Protein AF-A0A9D8HSB7-F1 (afdb_monomer_lite)

Sequence (82 aa):
MSRLPGTATFQEAAMDPDISNGQRKFFTDLDFAGLSDVGWQVTAVPEPAETTFAVGILVGMAYGAWRWRGRPGMHSQSRGRS

pLDDT: mean 86.23, std 11.93, range [57.22, 96.94]

Radius of gyration: 30.02 Å; chains: 1; bounding box: 74×27×77 Å

Secondary structure (DSSP, 8-state):
-EEPTTSS-EE--TTSS---TT--PPPPHHHHHHHHHTT---PPPPPHHHHHHHHHHHHHHHHHHHHHHT------------

Foldseek 3Di:
DAAAPPDPDDDPAPPPPDDDPPDDDDHGPVNVVVCVVVPHDDDDDDDPVVVCVVVVVVVVVVVVVVVVVPDDDDPPPPDDDD

Structure (mmCIF, N/CA/C/O backbone):
data_AF-A0A9D8HSB7-F1
#
_entry.id   AF-A0A9D8HSB7-F1
#
loop_
_atom_site.group_PDB
_atom_site.id
_atom_site.type_symbol
_atom_site.label_atom_id
_atom_site.label_alt_id
_atom_site.label_comp_id
_atom_site.label_asym_id
_atom_site.label_entity_id
_atom_site.label_seq_id
_atom_site.pdbx_PDB_ins_code
_atom_site.Cartn_x
_atom_site.Cartn_y
_atom_site.Cartn_z
_atom_site.occupancy
_atom_site.B_iso_or_equiv
_atom_site.auth_seq_id
_atom_site.auth_comp_id
_atom_site.auth_asym_id
_atom_site.auth_atom_id
_atom_site.pdbx_PDB_model_num
ATOM 1 N N . MET A 1 1 ? -1.905 -2.788 18.349 1.00 86.94 1 MET A N 1
ATOM 2 C CA . MET A 1 1 ? -1.331 -1.678 17.550 1.00 86.94 1 MET A CA 1
ATOM 3 C C . MET A 1 1 ? -0.172 -2.199 16.713 1.00 86.94 1 MET A C 1
ATOM 5 O O . MET A 1 1 ? 0.569 -3.045 17.197 1.00 86.94 1 MET A O 1
ATOM 9 N N . SER A 1 2 ? -0.040 -1.707 15.481 1.00 95.56 2 SER A N 1
ATOM 10 C CA . SER A 1 2 ? 0.998 -2.039 14.492 1.00 95.56 2 SER A CA 1
ATOM 11 C C . SER A 1 2 ? 1.589 -0.745 13.89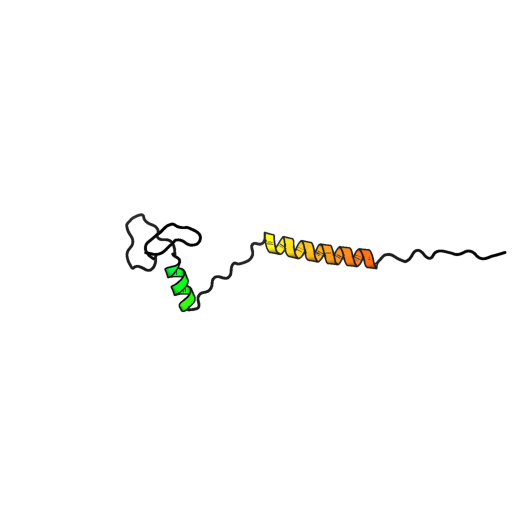6 1.00 95.56 2 SER A C 1
ATOM 13 O O . SER A 1 2 ? 1.251 0.344 14.364 1.00 95.56 2 SER A O 1
ATOM 15 N N . ARG A 1 3 ? 2.502 -0.825 12.919 1.00 96.88 3 ARG A N 1
ATOM 16 C CA . ARG A 1 3 ? 3.148 0.342 12.287 1.00 96.88 3 ARG A CA 1
ATOM 17 C C . ARG A 1 3 ? 2.572 0.657 10.911 1.00 96.88 3 ARG A C 1
ATOM 19 O O . ARG A 1 3 ? 2.097 -0.233 10.210 1.00 96.88 3 ARG A O 1
ATOM 26 N N . LEU A 1 4 ? 2.640 1.932 10.528 1.00 95.81 4 LEU A N 1
ATOM 27 C CA . LEU A 1 4 ? 2.422 2.342 9.142 1.00 95.81 4 LEU A CA 1
ATOM 28 C C . LEU A 1 4 ? 3.640 1.950 8.284 1.00 95.81 4 LEU A C 1
ATOM 30 O O . LEU A 1 4 ? 4.769 2.259 8.695 1.00 95.81 4 LEU A O 1
ATOM 34 N N . PRO A 1 5 ? 3.433 1.362 7.090 1.00 93.50 5 PRO A N 1
ATOM 35 C CA . PRO A 1 5 ? 4.524 0.886 6.247 1.00 93.50 5 PRO A CA 1
ATOM 36 C C . PRO A 1 5 ? 5.564 1.965 5.952 1.00 93.50 5 PRO A C 1
ATOM 38 O O . PRO A 1 5 ? 5.232 3.097 5.600 1.00 93.50 5 PRO A O 1
ATOM 41 N N . GLY A 1 6 ? 6.841 1.607 6.089 1.00 92.75 6 GLY A N 1
ATOM 42 C CA . GLY A 1 6 ? 7.962 2.508 5.800 1.00 92.75 6 GLY A CA 1
ATOM 43 C C . GLY A 1 6 ? 8.186 3.617 6.836 1.00 92.75 6 GLY A C 1
ATOM 44 O O . GLY A 1 6 ? 9.004 4.504 6.604 1.00 92.75 6 GLY A O 1
ATOM 45 N N . THR A 1 7 ? 7.497 3.583 7.981 1.00 95.75 7 THR A N 1
ATOM 46 C CA . THR A 1 7 ? 7.639 4.591 9.044 1.00 95.75 7 THR A CA 1
ATOM 47 C C . THR A 1 7 ? 7.775 3.955 10.432 1.00 95.75 7 THR A C 1
ATOM 49 O O . THR A 1 7 ? 7.594 2.753 10.613 1.00 95.75 7 THR A O 1
ATOM 52 N N . ALA A 1 8 ? 8.079 4.773 11.445 1.00 95.94 8 ALA A N 1
ATOM 53 C CA . ALA A 1 8 ? 8.070 4.356 12.851 1.00 95.94 8 ALA A CA 1
ATOM 54 C C . ALA A 1 8 ? 6.747 4.673 13.581 1.00 95.94 8 ALA A C 1
ATOM 56 O O . ALA A 1 8 ? 6.643 4.448 14.787 1.00 95.94 8 ALA A O 1
ATOM 57 N N . THR A 1 9 ? 5.748 5.214 12.878 1.00 96.94 9 THR A N 1
ATOM 58 C CA . THR A 1 9 ? 4.473 5.638 13.467 1.00 96.94 9 THR A CA 1
ATOM 59 C C . THR A 1 9 ? 3.592 4.432 13.779 1.00 96.94 9 THR A C 1
ATOM 61 O O . THR A 1 9 ? 3.345 3.602 12.904 1.00 96.94 9 THR A O 1
ATOM 64 N N . PHE A 1 10 ? 3.082 4.357 15.011 1.00 96.81 10 PHE A N 1
ATOM 65 C CA . PHE A 1 10 ? 2.135 3.325 15.435 1.00 96.81 10 PHE A CA 1
ATOM 66 C C . PHE A 1 10 ? 0.678 3.759 15.214 1.00 96.81 10 PHE A C 1
ATOM 68 O O . PHE A 1 10 ? 0.318 4.906 15.474 1.00 96.81 10 PHE A O 1
ATOM 75 N N . GLN A 1 11 ? -0.161 2.821 14.775 1.00 94.75 11 GLN A N 1
ATOM 76 C CA . GLN A 1 11 ? -1.615 2.951 14.637 1.00 94.75 11 GLN A CA 1
ATOM 77 C C . GLN A 1 11 ? -2.280 1.615 15.030 1.00 94.75 11 GLN A C 1
ATOM 79 O O . GLN A 1 11 ? -1.647 0.557 15.040 1.00 94.75 11 GLN A O 1
ATOM 84 N N . GLU A 1 12 ? -3.554 1.632 15.410 1.00 95.06 12 GLU A N 1
ATOM 85 C CA . GLU A 1 12 ? -4.369 0.411 15.444 1.00 95.06 12 GLU A CA 1
ATOM 86 C C . GLU A 1 12 ? -4.540 -0.162 14.028 1.00 95.06 12 GLU A C 1
ATOM 88 O O . GLU A 1 12 ? -4.491 0.587 13.054 1.00 95.06 12 GLU A O 1
ATOM 93 N N . ALA A 1 13 ? -4.706 -1.479 13.903 1.00 95.25 13 ALA A N 1
ATOM 94 C CA . ALA A 1 13 ? -4.918 -2.094 12.596 1.00 95.25 13 ALA A CA 1
ATOM 95 C C . ALA A 1 13 ? -6.210 -1.559 11.957 1.00 95.25 13 ALA A C 1
ATOM 97 O O . ALA A 1 13 ? -7.192 -1.276 12.649 1.00 95.25 13 ALA A O 1
ATOM 98 N N . ALA A 1 14 ? -6.216 -1.411 10.634 1.00 95.44 14 ALA A N 1
ATOM 99 C CA . ALA A 1 14 ? -7.396 -0.921 9.928 1.00 95.44 14 ALA A CA 1
ATOM 100 C C . ALA A 1 14 ? -8.534 -1.951 9.916 1.00 95.44 14 ALA A C 1
ATOM 102 O O . ALA A 1 14 ? -9.691 -1.564 9.779 1.00 95.44 14 ALA A O 1
ATOM 103 N N . MET A 1 15 ? -8.211 -3.241 10.062 1.00 93.50 15 MET A N 1
ATOM 104 C CA . MET A 1 15 ? -9.199 -4.319 10.141 1.00 93.50 15 MET A CA 1
ATOM 105 C C . MET A 1 15 ? -9.851 -4.487 11.525 1.00 93.50 15 MET A C 1
ATOM 107 O O . MET A 1 15 ? -10.748 -5.320 11.654 1.00 93.50 15 MET A O 1
ATOM 111 N N . ASP A 1 16 ? -9.455 -3.713 12.545 1.00 92.94 16 ASP A N 1
ATOM 112 C CA . ASP A 1 16 ? -10.229 -3.662 13.793 1.00 92.94 16 ASP A CA 1
ATOM 113 C C . ASP A 1 16 ? -11.599 -3.011 13.517 1.00 92.94 16 ASP A C 1
ATOM 115 O O . ASP A 1 16 ? -11.644 -1.954 12.877 1.00 92.94 16 ASP A O 1
ATOM 119 N N . PRO A 1 17 ? -12.724 -3.597 13.977 1.00 92.19 17 PRO A N 1
ATOM 120 C CA . PRO A 1 17 ? -14.078 -3.201 13.581 1.00 92.19 17 PRO A CA 1
ATOM 121 C C . PRO A 1 17 ? -14.576 -1.939 14.308 1.00 92.19 17 PRO A C 1
ATOM 123 O O . PRO A 1 17 ? -15.742 -1.849 14.690 1.00 92.19 17 PRO A O 1
ATOM 126 N N . ASP A 1 18 ? -13.700 -0.958 14.497 1.00 92.44 18 ASP A N 1
ATOM 127 C CA . ASP A 1 18 ? -14.013 0.344 15.074 1.00 92.44 18 ASP A CA 1
ATOM 128 C C . ASP A 1 18 ? -13.365 1.469 14.263 1.00 92.44 18 ASP A C 1
ATOM 130 O O . ASP A 1 18 ? -12.229 1.364 13.784 1.00 92.44 18 ASP A O 1
ATOM 134 N N . ILE A 1 19 ? -14.085 2.582 14.128 1.00 93.25 19 ILE A N 1
ATOM 135 C CA . ILE A 1 19 ? -13.552 3.809 13.550 1.00 93.25 19 ILE A CA 1
ATOM 136 C C . ILE A 1 19 ? -14.159 5.025 14.244 1.00 93.25 19 ILE A C 1
ATOM 138 O O . ILE A 1 19 ? -15.374 5.195 14.329 1.00 93.25 19 ILE A O 1
ATOM 142 N N . SER A 1 20 ? -13.289 5.913 14.716 1.00 92.12 20 SER A N 1
ATOM 143 C CA . SER A 1 20 ? -13.708 7.186 15.294 1.00 92.12 20 SER A CA 1
ATOM 144 C C . SER A 1 20 ? -14.159 8.167 14.207 1.00 92.12 20 SER A C 1
ATOM 146 O O . SER A 1 20 ? -13.569 8.243 13.126 1.00 92.12 20 SER A O 1
ATOM 148 N N . ASN A 1 21 ? -15.188 8.963 14.508 1.00 94.88 21 ASN A N 1
ATOM 149 C CA . ASN A 1 21 ? -15.727 9.957 13.578 1.00 94.88 21 ASN A CA 1
ATOM 150 C C . ASN A 1 21 ? -14.645 10.922 13.072 1.00 94.88 21 ASN A C 1
ATOM 152 O O . ASN A 1 21 ? -13.875 11.486 13.848 1.00 94.88 21 ASN A O 1
ATOM 156 N N . GLY A 1 22 ? -14.619 11.130 11.754 1.00 93.25 22 GLY A N 1
ATOM 157 C CA . GLY A 1 22 ? -13.662 12.022 11.096 1.00 93.25 22 GLY A CA 1
ATOM 158 C C . GLY A 1 22 ? -12.242 11.464 10.965 1.00 93.25 22 GLY A C 1
ATOM 159 O O . GLY A 1 22 ? -11.374 12.175 10.463 1.00 93.25 22 GLY A O 1
ATOM 160 N N . GLN A 1 23 ? -11.983 10.217 11.371 1.00 92.38 23 GLN A N 1
ATOM 161 C CA . GLN A 1 23 ? -10.678 9.584 11.185 1.00 92.38 23 GLN A CA 1
ATOM 162 C C . GLN A 1 23 ? -10.640 8.683 9.950 1.00 92.38 23 GLN A C 1
ATOM 164 O O . GLN A 1 23 ? -11.623 8.048 9.579 1.00 92.38 23 GLN A O 1
ATOM 169 N N . ARG A 1 24 ? -9.464 8.613 9.322 1.00 92.81 24 ARG A N 1
ATOM 170 C CA . ARG A 1 24 ? -9.104 7.566 8.362 1.00 92.81 24 ARG A CA 1
ATOM 171 C C . ARG A 1 24 ? -8.000 6.714 8.976 1.00 92.81 24 ARG A C 1
ATOM 173 O O . ARG A 1 24 ? -6.958 7.250 9.349 1.00 92.81 24 ARG A O 1
ATOM 180 N N . LYS A 1 25 ? -8.225 5.403 9.045 1.00 94.19 25 LYS A N 1
ATOM 181 C CA . LYS A 1 25 ? -7.177 4.415 9.321 1.00 94.19 25 LYS A CA 1
ATOM 182 C C . LYS A 1 25 ? -6.524 4.008 8.000 1.00 94.19 25 LYS A C 1
ATOM 184 O O . LYS A 1 25 ? -7.204 3.906 6.978 1.00 94.19 25 LYS A O 1
ATOM 189 N N . PHE A 1 26 ? -5.210 3.831 8.014 1.00 94.88 26 PHE A N 1
ATOM 190 C CA . PHE A 1 26 ? -4.448 3.325 6.876 1.00 94.88 26 PHE A CA 1
ATOM 191 C C . PHE A 1 26 ? -4.088 1.869 7.144 1.00 94.88 26 PHE A C 1
ATOM 193 O O . PHE A 1 26 ? -3.990 1.462 8.299 1.00 94.88 26 PHE A O 1
ATOM 200 N N . PHE A 1 27 ? -3.863 1.089 6.088 1.00 95.25 27 PHE A N 1
ATOM 201 C CA . PHE A 1 27 ? -3.353 -0.261 6.273 1.00 95.25 27 PHE A CA 1
ATOM 202 C C . PHE A 1 27 ? -1.984 -0.224 6.954 1.00 95.25 27 PHE A C 1
ATOM 204 O O . PHE A 1 27 ? -1.062 0.467 6.513 1.00 95.25 27 PHE A O 1
ATOM 211 N N . THR A 1 28 ? -1.892 -0.963 8.049 1.00 95.94 28 THR A N 1
ATOM 212 C CA . THR A 1 28 ? -0.674 -1.175 8.823 1.00 95.94 28 THR A CA 1
ATOM 213 C C . THR A 1 28 ? 0.049 -2.428 8.340 1.00 95.94 28 THR A C 1
ATOM 215 O O . THR A 1 28 ? -0.513 -3.236 7.598 1.00 95.94 28 THR A O 1
ATOM 218 N N . ASP A 1 29 ? 1.274 -2.651 8.815 1.00 94.88 29 ASP A N 1
ATOM 219 C CA . ASP A 1 29 ? 2.045 -3.861 8.500 1.00 94.88 29 ASP A CA 1
ATOM 220 C C . ASP A 1 29 ? 1.281 -5.161 8.834 1.00 94.88 29 ASP A C 1
ATOM 222 O O . ASP A 1 29 ? 1.437 -6.166 8.143 1.00 94.88 29 ASP A O 1
ATOM 226 N N . LEU A 1 30 ? 0.417 -5.145 9.862 1.00 95.38 30 LEU A N 1
ATOM 227 C CA . LEU A 1 30 ? -0.381 -6.319 10.243 1.00 95.38 30 LEU A CA 1
ATOM 228 C C . LEU A 1 30 ? -1.487 -6.604 9.222 1.00 95.38 30 LEU A C 1
ATOM 230 O O . LEU A 1 30 ? -1.753 -7.759 8.898 1.00 95.38 30 LEU A O 1
ATOM 234 N N . ASP A 1 31 ? -2.112 -5.555 8.697 1.00 95.50 31 ASP A N 1
ATOM 235 C CA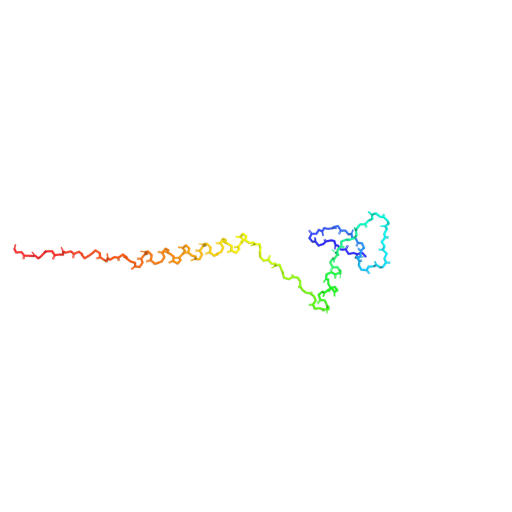 . ASP A 1 31 ? -3.163 -5.707 7.703 1.00 95.50 31 ASP A CA 1
ATOM 236 C C . ASP A 1 31 ? -2.599 -6.257 6.381 1.00 95.50 31 ASP A C 1
ATOM 238 O O . ASP A 1 31 ? -3.185 -7.150 5.770 1.00 95.50 31 ASP A O 1
ATOM 242 N N . PHE A 1 32 ? -1.422 -5.771 5.965 1.00 93.69 32 PHE A N 1
ATOM 243 C CA . PHE A 1 32 ? -0.715 -6.298 4.794 1.00 93.69 32 PHE A CA 1
ATOM 244 C C . PHE A 1 32 ? -0.271 -7.749 4.981 1.00 93.69 32 PHE A C 1
ATOM 246 O O . PHE A 1 32 ? -0.359 -8.526 4.031 1.00 93.69 32 PHE A O 1
ATOM 253 N N . ALA A 1 33 ? 0.156 -8.132 6.189 1.00 93.69 33 ALA A N 1
ATOM 254 C CA . ALA A 1 33 ? 0.457 -9.527 6.500 1.00 93.69 33 ALA A CA 1
ATOM 255 C C . ALA A 1 33 ? -0.785 -10.417 6.316 1.00 93.69 33 ALA A C 1
ATOM 257 O O . ALA A 1 33 ? -0.713 -11.413 5.603 1.00 93.69 33 ALA A O 1
ATOM 258 N N . GLY A 1 34 ? -1.945 -10.003 6.840 1.00 94.00 34 GLY A N 1
ATOM 259 C CA . GLY A 1 34 ? -3.195 -10.750 6.670 1.00 94.00 34 GLY A CA 1
ATOM 260 C C . GLY A 1 34 ? -3.642 -10.874 5.208 1.00 94.00 34 GLY A C 1
ATOM 261 O O . GLY A 1 34 ? -4.094 -11.937 4.787 1.00 94.00 34 GLY A O 1
ATOM 262 N N . LEU A 1 35 ? -3.470 -9.818 4.404 1.00 93.75 35 LEU A N 1
ATOM 263 C CA . LEU A 1 35 ? -3.710 -9.882 2.958 1.00 93.75 35 LEU A CA 1
ATOM 264 C C . LEU A 1 35 ? -2.758 -10.879 2.275 1.00 93.75 35 LEU A C 1
ATOM 266 O O . LEU A 1 35 ? -3.201 -11.710 1.482 1.00 93.75 35 LEU A O 1
ATOM 270 N N . SER A 1 36 ? -1.470 -10.854 2.621 1.00 93.44 36 SER A N 1
ATOM 271 C CA . SER A 1 36 ? -0.493 -11.815 2.099 1.00 93.44 36 SER A CA 1
ATOM 272 C C . SER A 1 36 ? -0.859 -13.262 2.441 1.00 93.44 36 SER A C 1
ATOM 274 O O . SER A 1 36 ? -0.738 -14.136 1.582 1.00 93.44 36 SER A O 1
ATOM 276 N N . ASP A 1 37 ? -1.344 -13.521 3.657 1.00 94.44 37 ASP A N 1
ATOM 277 C CA . ASP A 1 37 ? -1.708 -14.867 4.120 1.00 94.44 37 ASP A CA 1
ATOM 278 C C . ASP A 1 37 ? -2.872 -15.476 3.324 1.00 94.44 37 ASP A C 1
ATOM 280 O O . ASP A 1 37 ? -2.917 -16.688 3.107 1.00 94.44 37 ASP A O 1
ATOM 284 N N . VAL A 1 38 ? -3.793 -14.643 2.829 1.00 94.69 38 VAL A N 1
ATOM 285 C CA . VAL A 1 38 ? -4.900 -15.077 1.956 1.00 94.69 38 VAL A CA 1
ATOM 286 C C . VAL A 1 38 ? -4.544 -15.047 0.464 1.00 94.69 38 VAL A C 1
ATOM 288 O O . VAL A 1 38 ? -5.415 -15.209 -0.390 1.00 94.69 38 VAL A O 1
ATOM 291 N N . GLY A 1 39 ? -3.264 -14.850 0.136 1.00 92.25 39 GLY A N 1
ATOM 292 C CA . GLY A 1 39 ? -2.748 -14.872 -1.232 1.00 92.25 39 GLY A CA 1
ATOM 293 C C . GLY A 1 39 ? -2.880 -13.552 -1.994 1.00 92.25 39 GLY A C 1
ATOM 294 O O . GLY A 1 39 ? -2.635 -13.525 -3.200 1.00 92.25 39 GLY A O 1
ATOM 295 N N . TRP A 1 40 ? -3.242 -12.451 -1.329 1.00 92.12 40 TRP A N 1
ATOM 296 C CA . TRP A 1 40 ? -3.191 -11.123 -1.938 1.00 92.12 40 TRP A CA 1
ATOM 297 C C . TRP A 1 40 ? -1.746 -10.623 -1.994 1.00 92.12 40 TRP A C 1
ATOM 299 O O . TRP A 1 40 ? -1.071 -10.501 -0.978 1.00 92.12 40 TRP A O 1
ATOM 309 N N . GLN A 1 41 ? -1.275 -10.281 -3.191 1.00 80.69 41 GLN A N 1
ATOM 310 C CA . GLN A 1 41 ? 0.046 -9.695 -3.408 1.00 80.69 41 GLN A CA 1
ATOM 311 C C . GLN A 1 41 ? -0.094 -8.476 -4.318 1.00 80.69 41 GLN A C 1
ATOM 313 O O . GLN A 1 41 ? -0.631 -8.580 -5.420 1.00 80.69 41 GLN A O 1
ATOM 318 N N . VAL A 1 42 ? 0.395 -7.317 -3.873 1.00 69.44 42 VAL A N 1
ATOM 319 C CA . VAL A 1 42 ? 0.511 -6.134 -4.735 1.00 69.44 42 VAL A CA 1
ATOM 320 C C . VAL A 1 42 ? 1.918 -6.127 -5.314 1.00 69.44 42 VAL A C 1
ATOM 322 O O . VAL A 1 42 ? 2.874 -5.732 -4.651 1.00 69.44 42 VAL A O 1
ATOM 325 N N . THR A 1 43 ? 2.068 -6.581 -6.554 1.00 74.06 43 THR A N 1
ATOM 326 C CA . THR A 1 43 ? 3.287 -6.306 -7.318 1.00 74.06 43 THR A CA 1
ATOM 327 C C . THR A 1 43 ? 3.258 -4.845 -7.743 1.00 74.06 43 THR A C 1
ATOM 329 O O . THR A 1 43 ? 2.285 -4.417 -8.367 1.00 74.06 43 THR A O 1
ATOM 332 N N . ALA A 1 44 ? 4.305 -4.081 -7.424 1.00 67.00 44 ALA A N 1
ATOM 333 C CA . ALA A 1 44 ? 4.441 -2.726 -7.943 1.00 67.00 44 ALA A CA 1
ATOM 334 C C . ALA A 1 44 ? 4.400 -2.775 -9.478 1.00 67.00 44 ALA A C 1
ATOM 336 O O . ALA A 1 44 ? 5.183 -3.497 -10.100 1.00 67.00 44 ALA A O 1
ATOM 337 N N . VAL A 1 45 ? 3.463 -2.043 -10.084 1.00 74.62 45 VAL A N 1
ATOM 338 C CA . VAL A 1 45 ? 3.463 -1.832 -11.533 1.00 74.62 45 VAL A CA 1
ATOM 339 C C . VAL A 1 45 ? 4.584 -0.835 -11.817 1.00 74.62 45 VAL A C 1
ATOM 341 O O . VAL A 1 45 ? 4.547 0.254 -11.244 1.00 74.62 45 VAL A O 1
ATOM 344 N N . PRO A 1 46 ? 5.585 -1.178 -12.647 1.00 69.44 46 PRO A N 1
ATOM 345 C CA . PRO A 1 46 ? 6.645 -0.242 -12.982 1.00 69.44 46 PRO A CA 1
ATOM 346 C C . PRO A 1 46 ? 6.054 1.027 -13.590 1.00 69.44 46 PRO A C 1
ATOM 348 O O . PRO A 1 46 ? 5.224 0.958 -14.502 1.00 69.44 46 PRO A O 1
ATOM 351 N N . GLU A 1 47 ? 6.497 2.181 -13.103 1.00 77.31 47 GLU A N 1
ATOM 352 C CA . GLU A 1 47 ? 6.060 3.465 -13.638 1.00 77.31 47 GLU A CA 1
ATOM 353 C C . GLU A 1 47 ? 6.462 3.581 -15.126 1.00 77.31 47 GLU A C 1
ATOM 355 O O . GLU A 1 47 ? 7.528 3.088 -15.529 1.00 77.31 47 GLU A O 1
ATOM 360 N N . PRO A 1 48 ? 5.668 4.263 -15.978 1.00 77.25 48 PRO A N 1
ATOM 361 C CA . PRO A 1 48 ? 5.958 4.378 -17.412 1.00 77.25 48 PRO A CA 1
ATOM 362 C C . PRO A 1 48 ? 7.352 4.942 -17.726 1.00 77.25 48 PRO A C 1
ATOM 364 O O . PRO A 1 48 ? 7.939 4.624 -18.760 1.00 77.25 48 PRO A O 1
ATOM 367 N N . ALA A 1 49 ? 7.904 5.770 -16.837 1.00 79.88 49 ALA A N 1
ATOM 368 C CA . ALA A 1 49 ? 9.231 6.346 -17.008 1.00 79.88 49 ALA A CA 1
ATOM 369 C C . ALA A 1 49 ? 10.333 5.275 -16.970 1.00 79.88 49 ALA A C 1
ATOM 371 O O . ALA A 1 49 ? 11.189 5.257 -17.853 1.00 79.88 49 ALA A O 1
ATOM 372 N N . GLU A 1 50 ? 10.297 4.353 -16.006 1.00 79.94 50 GLU A N 1
ATOM 373 C CA . GLU A 1 50 ? 11.335 3.327 -15.836 1.00 79.94 50 GLU A CA 1
ATOM 374 C C . GLU A 1 50 ? 11.396 2.386 -17.041 1.00 79.94 50 GLU A C 1
ATOM 376 O O . GLU A 1 50 ? 12.471 2.104 -17.578 1.00 79.94 50 GLU A O 1
ATOM 381 N N . THR A 1 51 ? 10.227 1.968 -17.528 1.00 83.06 51 THR A N 1
ATOM 382 C CA . THR A 1 51 ? 10.113 1.122 -18.722 1.00 83.06 51 THR A CA 1
ATOM 383 C C . THR A 1 51 ? 10.563 1.858 -19.981 1.00 83.06 51 THR A C 1
ATOM 385 O O . THR A 1 51 ? 11.319 1.299 -20.776 1.00 83.06 51 THR A O 1
ATOM 388 N N . THR A 1 52 ? 10.186 3.129 -20.142 1.00 87.50 52 THR A N 1
ATOM 389 C CA . THR A 1 52 ? 10.612 3.954 -21.283 1.00 87.50 52 THR A CA 1
ATOM 390 C C . THR A 1 52 ? 12.128 4.145 -21.306 1.00 87.50 52 THR A C 1
ATOM 392 O O . THR A 1 52 ? 12.741 3.991 -22.363 1.00 87.50 52 THR A O 1
ATOM 395 N N . PHE A 1 53 ? 12.76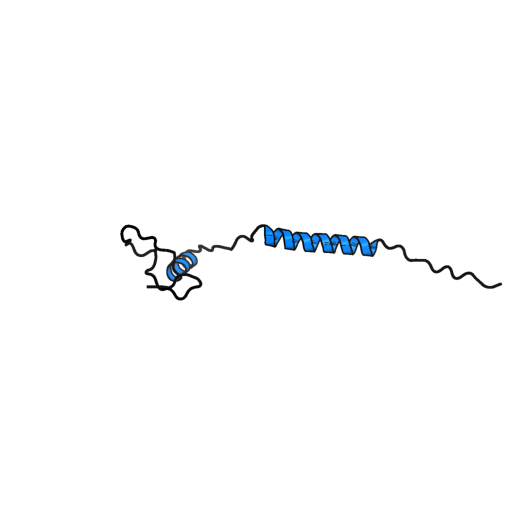0 4.427 -20.161 1.00 88.31 53 PHE A N 1
ATOM 396 C CA . PHE A 1 53 ? 14.219 4.545 -20.075 1.00 88.31 53 PHE A CA 1
ATOM 397 C C . PHE A 1 53 ? 14.916 3.222 -20.390 1.00 88.31 53 PHE A C 1
ATOM 399 O O . PHE A 1 53 ? 15.848 3.203 -21.197 1.00 88.31 53 PHE A O 1
ATOM 406 N N . ALA A 1 54 ? 14.450 2.113 -19.810 1.00 88.81 54 ALA A N 1
ATOM 407 C CA . ALA A 1 54 ? 15.018 0.793 -20.062 1.00 88.81 54 ALA A CA 1
ATOM 408 C C . ALA A 1 54 ? 14.929 0.413 -21.549 1.00 88.81 54 ALA A C 1
ATOM 410 O O . ALA A 1 54 ? 15.927 0.019 -22.156 1.00 88.81 54 ALA A O 1
ATOM 411 N N . VAL A 1 55 ? 13.761 0.604 -22.169 1.00 92.75 55 VAL A N 1
ATOM 412 C CA . VAL A 1 55 ? 13.563 0.357 -23.604 1.00 92.75 55 VAL A CA 1
ATOM 413 C C . VAL A 1 55 ? 14.410 1.311 -24.448 1.00 92.75 55 VAL A C 1
ATOM 415 O O . VAL A 1 55 ? 15.050 0.873 -25.401 1.00 92.75 55 VAL A O 1
ATOM 418 N N . GLY A 1 56 ? 14.482 2.594 -24.085 1.00 94.38 56 GLY A N 1
ATOM 419 C CA . GLY A 1 56 ? 15.301 3.589 -24.777 1.00 94.38 56 GLY A CA 1
ATOM 420 C C . GLY A 1 56 ? 16.788 3.224 -24.802 1.00 94.38 56 GLY A C 1
ATOM 421 O O . GLY A 1 56 ? 17.427 3.319 -25.851 1.00 94.38 56 GLY A O 1
ATOM 422 N N . ILE A 1 57 ? 17.328 2.732 -23.682 1.00 95.50 57 ILE A N 1
ATOM 423 C CA . ILE A 1 57 ? 18.709 2.235 -23.593 1.00 95.50 57 ILE A CA 1
ATOM 424 C C . ILE A 1 57 ? 18.908 1.031 -24.519 1.00 95.50 57 ILE A C 1
ATOM 426 O O . ILE A 1 57 ? 19.858 1.012 -25.303 1.00 95.50 57 ILE A O 1
ATOM 430 N N . LEU A 1 58 ? 18.003 0.049 -24.476 1.00 96.19 58 LEU A N 1
ATOM 431 C CA . LEU A 1 58 ? 18.097 -1.160 -25.300 1.00 96.19 58 LEU A CA 1
ATOM 432 C C . LEU A 1 58 ? 18.044 -0.843 -26.800 1.00 96.19 58 LEU A C 1
ATOM 434 O O . LEU A 1 58 ? 18.870 -1.340 -27.569 1.00 96.19 58 LEU A O 1
ATOM 438 N N . VAL A 1 59 ? 17.122 0.028 -27.216 1.00 96.44 59 VAL A N 1
ATOM 439 C CA . VAL A 1 59 ? 17.003 0.482 -28.609 1.00 96.44 59 VAL A CA 1
ATOM 440 C C . VAL A 1 59 ? 18.255 1.250 -29.039 1.00 96.44 59 VAL A C 1
ATOM 442 O O . VAL A 1 59 ? 18.796 0.990 -30.115 1.00 96.44 59 VAL A O 1
ATOM 445 N N . GLY A 1 60 ? 18.766 2.148 -28.191 1.00 95.31 60 GLY A N 1
ATOM 446 C CA . GLY A 1 60 ? 19.997 2.893 -28.457 1.00 95.31 60 GLY A CA 1
ATOM 447 C C . GLY A 1 60 ? 21.220 1.986 -28.624 1.00 95.31 60 GLY A C 1
ATOM 448 O O . GLY A 1 60 ? 22.005 2.173 -29.556 1.00 95.31 60 GLY A O 1
ATOM 449 N N . MET A 1 61 ? 21.361 0.962 -27.776 1.00 95.88 61 MET A N 1
ATOM 450 C CA . MET A 1 61 ? 22.437 -0.029 -27.878 1.00 95.88 61 MET A CA 1
ATOM 451 C C . MET A 1 61 ? 22.332 -0.866 -29.155 1.00 95.88 61 MET A C 1
ATOM 453 O O . MET A 1 61 ? 23.331 -1.037 -29.858 1.00 95.88 61 MET A O 1
ATOM 457 N N . ALA A 1 62 ? 21.132 -1.343 -29.493 1.00 93.94 62 ALA A N 1
ATOM 458 C CA . ALA A 1 62 ? 20.896 -2.095 -30.722 1.00 93.94 62 ALA A CA 1
ATOM 459 C C . ALA A 1 62 ? 21.245 -1.262 -31.968 1.00 93.94 62 ALA A C 1
ATOM 461 O O . ALA A 1 62 ? 21.945 -1.738 -32.867 1.00 93.94 62 ALA A O 1
ATOM 462 N N . TYR A 1 63 ? 20.836 0.009 -31.987 1.00 94.44 63 TYR A N 1
ATOM 463 C CA . TYR A 1 63 ? 21.170 0.942 -33.061 1.00 94.44 63 TYR A CA 1
ATOM 464 C C . TYR A 1 63 ? 22.679 1.219 -33.151 1.00 94.44 63 TYR A C 1
ATOM 466 O O . TYR A 1 63 ? 23.259 1.183 -34.240 1.00 94.44 63 TYR A O 1
ATOM 474 N N . GLY A 1 64 ? 23.345 1.440 -32.013 1.00 93.12 64 GLY A N 1
ATOM 475 C CA . GLY A 1 64 ? 24.795 1.635 -31.954 1.00 93.12 64 GLY A CA 1
ATOM 476 C C . GLY A 1 64 ? 25.576 0.433 -32.496 1.00 93.12 64 GLY A C 1
ATOM 477 O O . GLY A 1 64 ? 26.501 0.604 -33.295 1.00 93.1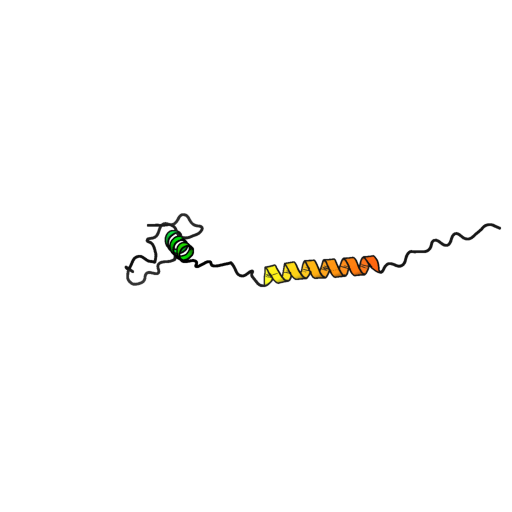2 64 GLY A O 1
ATOM 478 N N . ALA A 1 65 ? 25.162 -0.783 -32.129 1.00 90.12 65 ALA A N 1
ATOM 479 C CA . ALA A 1 65 ? 25.760 -2.027 -32.608 1.00 90.12 65 ALA A CA 1
ATOM 480 C C . ALA A 1 65 ? 25.557 -2.235 -34.119 1.00 90.12 65 ALA A C 1
ATOM 482 O O . ALA A 1 65 ? 26.494 -2.627 -34.821 1.00 90.12 65 ALA A O 1
ATOM 483 N N . TRP A 1 66 ? 24.362 -1.929 -34.637 1.00 89.75 66 TRP A N 1
ATOM 484 C CA . TRP A 1 66 ? 24.078 -1.960 -36.074 1.00 89.75 66 TRP A CA 1
ATOM 485 C C . TRP A 1 66 ? 24.979 -0.984 -36.844 1.00 89.75 66 TRP A C 1
ATOM 487 O O . TRP A 1 66 ? 25.618 -1.367 -37.827 1.00 89.75 66 TRP A O 1
ATOM 497 N N . ARG A 1 67 ? 25.132 0.247 -36.337 1.00 89.62 67 ARG A N 1
ATOM 498 C CA . ARG A 1 67 ? 25.996 1.272 -36.941 1.00 89.62 67 ARG A CA 1
ATOM 499 C C . ARG A 1 67 ? 27.475 0.875 -36.954 1.00 89.62 67 ARG A C 1
ATOM 501 O O . ARG A 1 67 ? 28.169 1.160 -37.927 1.00 89.62 67 ARG A O 1
ATOM 508 N N . TRP A 1 68 ? 27.975 0.235 -35.897 1.00 79.69 68 TRP A N 1
ATOM 509 C CA . TRP A 1 68 ? 29.367 -0.234 -35.841 1.00 79.69 68 TRP A CA 1
ATOM 510 C C . TRP A 1 68 ? 29.649 -1.367 -36.831 1.00 79.69 68 TRP A C 1
ATOM 512 O O . TRP A 1 68 ? 30.724 -1.402 -37.427 1.00 79.69 68 TRP A O 1
ATOM 522 N N . ARG A 1 69 ? 28.677 -2.260 -37.049 1.00 78.62 69 ARG A N 1
ATOM 523 C CA . ARG A 1 69 ? 28.818 -3.415 -37.948 1.00 78.62 69 ARG A CA 1
ATOM 524 C C . ARG A 1 69 ? 28.841 -3.033 -39.434 1.00 78.62 69 ARG A C 1
ATOM 526 O O . ARG A 1 69 ? 29.378 -3.782 -40.239 1.00 78.62 69 ARG A O 1
ATOM 533 N N . GLY A 1 70 ? 28.297 -1.873 -39.796 1.00 74.00 70 GLY A N 1
ATOM 534 C CA . GLY A 1 70 ? 28.237 -1.389 -41.177 1.00 74.00 70 GLY A CA 1
ATOM 535 C C . GLY A 1 70 ? 29.484 -0.660 -41.690 1.00 74.00 70 GLY A C 1
ATOM 536 O O . GLY A 1 70 ? 29.413 -0.099 -42.776 1.00 74.00 70 GLY A O 1
ATOM 537 N N . ARG A 1 71 ? 30.600 -0.604 -40.945 1.00 70.06 71 ARG A N 1
ATOM 538 C CA . ARG A 1 71 ? 31.835 0.071 -41.394 1.00 70.06 71 ARG A CA 1
ATOM 539 C C . ARG A 1 71 ? 32.605 -0.813 -42.390 1.00 70.06 71 ARG A C 1
ATOM 541 O O . ARG A 1 71 ? 33.212 -1.790 -41.953 1.00 70.06 71 ARG A O 1
ATOM 548 N N . PRO A 1 72 ? 32.632 -0.494 -43.700 1.00 64.56 72 PRO A N 1
ATOM 549 C CA . PRO A 1 72 ? 33.408 -1.256 -44.671 1.00 64.56 72 PRO A CA 1
ATOM 550 C C . PRO A 1 72 ? 34.895 -1.020 -44.401 1.00 64.56 72 PRO A C 1
ATOM 552 O O . PRO A 1 72 ? 35.329 0.126 -44.262 1.00 64.56 72 PRO A O 1
ATOM 555 N N . GLY A 1 73 ? 35.665 -2.103 -44.290 1.00 68.44 73 GLY A N 1
ATOM 556 C CA . GLY A 1 73 ? 37.102 -2.050 -44.041 1.00 68.44 73 GLY A CA 1
ATOM 557 C C . GLY A 1 73 ? 37.811 -1.179 -45.075 1.00 68.44 73 GLY A C 1
ATOM 558 O O . GLY A 1 73 ? 37.657 -1.370 -46.281 1.00 68.44 73 GLY A O 1
ATOM 559 N N . MET A 1 74 ? 38.596 -0.213 -44.601 1.00 61.91 74 MET A N 1
ATOM 560 C CA . MET A 1 74 ? 39.524 0.538 -45.441 1.00 61.91 74 MET A CA 1
ATOM 561 C C . MET A 1 74 ? 40.590 -0.442 -45.936 1.00 61.91 74 MET A C 1
ATOM 563 O O . MET A 1 74 ? 41.530 -0.773 -45.215 1.00 61.91 74 MET A O 1
ATOM 567 N N . HIS A 1 75 ? 40.414 -0.944 -47.159 1.00 57.22 75 H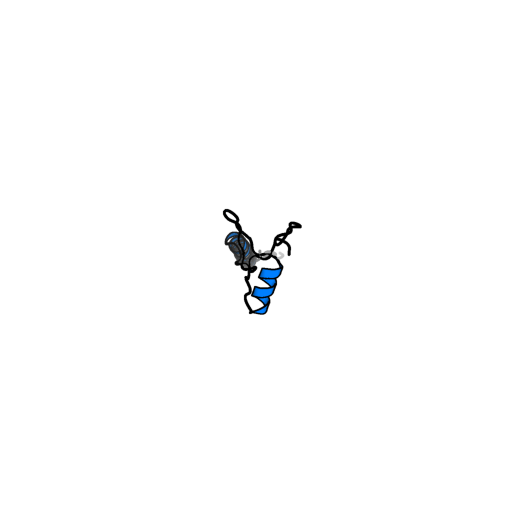IS A N 1
ATOM 568 C CA . HIS A 1 75 ? 41.438 -1.694 -47.871 1.00 57.22 75 HIS A CA 1
ATOM 569 C C . HIS A 1 75 ? 42.649 -0.775 -48.076 1.00 57.22 75 HIS A C 1
ATOM 571 O O . HIS A 1 75 ? 42.650 0.097 -48.944 1.00 57.22 75 HIS A O 1
ATOM 577 N N . SER A 1 76 ? 43.674 -0.968 -47.245 1.00 62.47 76 SER A N 1
ATOM 578 C CA . SER A 1 76 ? 45.016 -0.434 -47.461 1.00 62.47 76 SER A CA 1
ATOM 579 C C . SER A 1 76 ? 45.535 -0.980 -48.790 1.00 62.47 76 SER A C 1
ATOM 581 O O . SER A 1 76 ? 45.857 -2.161 -48.919 1.00 62.47 76 SER A O 1
ATOM 583 N N . GLN A 1 77 ? 45.539 -0.124 -49.807 1.00 60.31 77 GLN A N 1
ATOM 584 C CA . GLN A 1 77 ? 46.085 -0.421 -51.120 1.00 60.31 77 GLN A CA 1
ATOM 585 C C . GLN A 1 77 ? 47.614 -0.312 -51.028 1.00 60.31 77 GLN A C 1
ATOM 587 O O . GLN A 1 77 ? 48.184 0.758 -51.236 1.00 60.31 77 GLN A O 1
ATOM 592 N N . SER A 1 78 ? 48.288 -1.415 -50.693 1.00 59.03 78 SER A N 1
ATOM 593 C CA . SER A 1 78 ? 49.736 -1.551 -50.859 1.00 59.03 78 SER A CA 1
ATOM 594 C C . SER A 1 78 ? 50.054 -1.611 -52.355 1.00 59.03 78 SER A C 1
ATOM 596 O O . SER A 1 78 ? 49.960 -2.651 -53.004 1.00 59.03 78 SER A O 1
ATOM 598 N N . ARG A 1 79 ? 50.384 -0.454 -52.939 1.00 63.75 79 ARG A N 1
ATOM 599 C CA . ARG A 1 79 ? 50.879 -0.388 -54.317 1.00 63.75 79 ARG A CA 1
ATOM 600 C C . ARG A 1 79 ? 52.275 -0.991 -54.389 1.00 63.75 79 ARG A C 1
ATOM 602 O O . ARG A 1 79 ? 53.156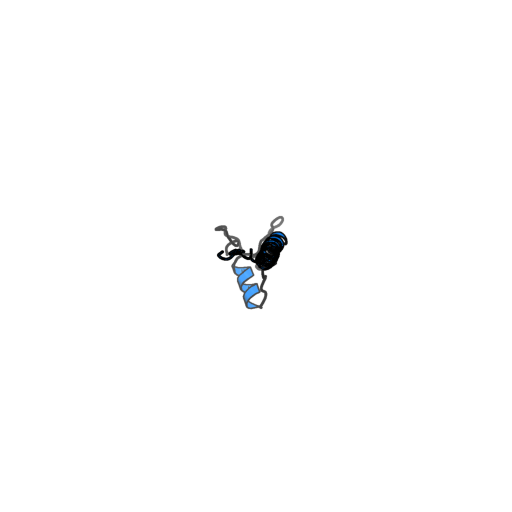 -0.663 -53.599 1.00 63.75 79 ARG A O 1
ATOM 609 N N . GLY A 1 80 ? 52.412 -1.912 -55.335 1.00 63.25 80 GLY A N 1
ATOM 610 C CA . GLY A 1 80 ? 53.610 -2.680 -55.595 1.00 63.25 80 GLY A CA 1
ATOM 611 C C . GLY A 1 80 ? 54.761 -1.863 -56.178 1.00 63.25 80 GLY A C 1
ATOM 612 O O . GLY A 1 80 ? 54.579 -0.890 -56.901 1.00 63.25 80 GLY A O 1
ATOM 613 N N . ARG A 1 81 ? 55.942 -2.355 -55.812 1.00 62.81 81 ARG A N 1
ATOM 614 C CA . ARG A 1 81 ? 57.219 -2.416 -56.528 1.00 62.81 81 ARG A CA 1
ATOM 615 C C . ARG A 1 81 ? 57.159 -2.140 -58.043 1.00 62.81 81 ARG A C 1
ATOM 617 O O . ARG A 1 81 ? 56.502 -2.882 -58.770 1.00 62.81 81 ARG A O 1
ATOM 624 N N . SER A 1 82 ? 57.990 -1.201 -58.491 1.00 65.00 82 SER A N 1
ATOM 625 C CA . SER A 1 82 ? 58.791 -1.288 -59.723 1.00 65.00 82 SER A CA 1
ATOM 626 C C . SER A 1 82 ? 60.053 -0.462 -59.535 1.00 65.00 82 SER A C 1
ATOM 628 O O . SER A 1 82 ? 59.882 0.745 -59.251 1.00 65.00 82 SER A O 1
#